Protein AF-A0A3B9NP92-F1 (afdb_monomer)

Solvent-accessible surface area (backbone atoms only — not comparable to full-atom values): 6976 Å² total; per-residue (Å²): 110,69,40,77,92,76,19,35,32,56,51,73,39,88,91,40,82,48,49,36,28,52,43,75,67,21,39,50,50,29,20,72,74,66,79,43,58,51,7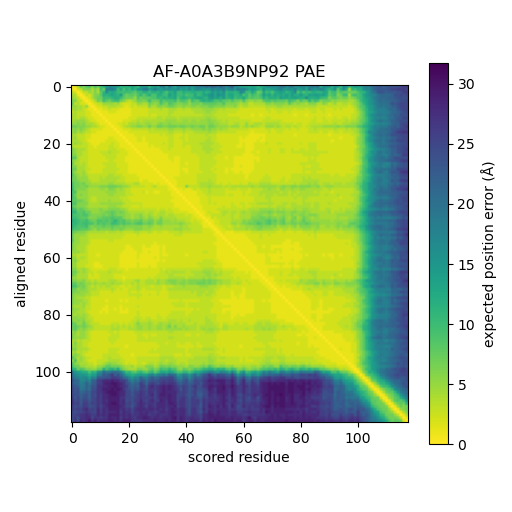0,61,55,57,56,36,65,78,34,76,92,68,50,46,70,67,59,54,40,43,47,53,27,16,17,25,32,83,78,36,75,84,63,42,76,65,60,36,46,51,46,42,61,61,55,30,68,87,51,44,55,57,52,53,49,56,23,52,53,42,56,55,74,71,93,50,105,69,80,89,80,81,89,70,85,88,88,84,90,131

Secondary structure (DSSP, 8-state):
--BTTTTBEEEEETTEEEEE---HHHHHHHHHHHSS-HHHHHHHHT-TTT--HHHHHHHHHHHHHTT-TT--HHHHHHHHHHH-HHHHHHHHHHHHHTTS--SSS-------------

Nearest PDB structures (foldseek):
  4p1m-assembly1_A-2  TM=1.638E-01  e=1.110E+00  Escherichia coli
  8fmv-assembly1_D  TM=2.165E-01  e=5.468E+00  Bacillus subtilis subsp. subtilis str. 168

Structure (mmCIF, N/CA/C/O backbone):
data_AF-A0A3B9NP92-F1
#
_entry.id   AF-A0A3B9NP92-F1
#
loop_
_atom_site.group_PDB
_atom_site.id
_atom_site.type_symbol
_atom_site.label_atom_id
_atom_site.label_alt_id
_atom_site.label_comp_id
_atom_site.label_asym_id
_atom_site.label_entity_id
_atom_site.label_seq_id
_atom_site.pdbx_PDB_ins_code
_atom_site.Cartn_x
_atom_site.Cartn_y
_atom_site.Cartn_z
_atom_site.occupancy
_atom_site.B_iso_or_equiv
_atom_site.auth_seq_id
_atom_site.auth_comp_id
_atom_site.auth_asym_id
_atom_site.auth_atom_id
_atom_site.pdbx_PDB_model_num
ATOM 1 N N . MET A 1 1 ? -6.358 8.241 13.475 1.00 59.53 1 MET A N 1
ATOM 2 C CA . MET A 1 1 ? -5.064 8.272 14.192 1.00 59.53 1 MET A CA 1
ATOM 3 C C . MET A 1 1 ? -4.353 6.952 13.940 1.00 59.53 1 MET A C 1
ATOM 5 O O . MET A 1 1 ? -5.033 5.930 14.042 1.00 59.53 1 MET A O 1
ATOM 9 N N . PRO A 1 2 ? -3.057 6.964 13.588 1.00 67.75 2 PRO A N 1
ATOM 10 C CA . PRO A 1 2 ? -2.287 5.747 13.348 1.00 67.75 2 PRO A CA 1
ATOM 11 C C . PRO A 1 2 ? -2.069 4.936 14.628 1.00 67.75 2 PRO A C 1
ATOM 13 O O . PRO A 1 2 ? -1.778 5.499 15.685 1.00 67.75 2 PRO A O 1
ATOM 16 N N . ASN A 1 3 ? -2.180 3.614 14.534 1.00 75.56 3 ASN A N 1
ATOM 17 C CA . ASN A 1 3 ? -1.794 2.698 15.598 1.00 75.56 3 ASN A CA 1
ATOM 18 C C . ASN A 1 3 ? -0.360 2.222 15.354 1.00 75.56 3 ASN A C 1
ATOM 20 O O . ASN A 1 3 ? -0.140 1.206 14.693 1.00 75.56 3 ASN A O 1
ATOM 24 N N . LYS A 1 4 ? 0.608 2.954 15.918 1.00 70.31 4 LYS A N 1
ATOM 25 C CA . LYS A 1 4 ? 2.045 2.682 15.753 1.00 70.31 4 LYS A CA 1
ATOM 26 C C . LYS A 1 4 ? 2.464 1.274 16.185 1.00 70.31 4 LYS A C 1
ATOM 28 O O . LYS A 1 4 ? 3.390 0.726 15.614 1.00 70.31 4 LYS A O 1
ATOM 33 N N . GLN A 1 5 ? 1.763 0.664 17.144 1.00 70.00 5 GLN A N 1
ATOM 34 C CA . GLN A 1 5 ? 2.071 -0.700 17.593 1.00 70.00 5 GLN A CA 1
ATOM 35 C C . GLN A 1 5 ? 1.666 -1.772 16.576 1.00 70.00 5 GLN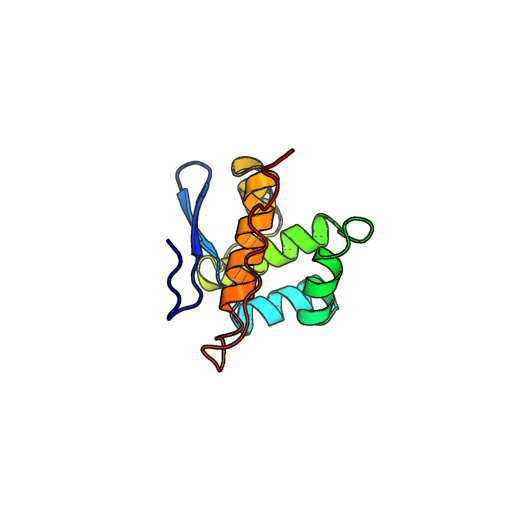 A C 1
ATOM 37 O O . GLN A 1 5 ? 2.229 -2.861 16.581 1.00 70.00 5 GLN A O 1
ATOM 42 N N . LYS A 1 6 ? 0.666 -1.491 15.730 1.00 75.69 6 LYS A N 1
ATOM 43 C CA . LYS A 1 6 ? 0.151 -2.446 14.735 1.00 75.69 6 LYS A CA 1
ATOM 44 C C . LYS A 1 6 ? 0.496 -2.083 13.290 1.00 75.69 6 LYS A C 1
ATOM 46 O O . LYS A 1 6 ? 0.257 -2.894 12.396 1.00 75.69 6 LYS A O 1
ATOM 51 N N . GLY A 1 7 ? 1.016 -0.878 13.068 1.00 84.25 7 GLY A N 1
ATOM 52 C CA . GLY A 1 7 ? 1.224 -0.305 11.741 1.00 84.25 7 GLY A CA 1
ATOM 53 C C . GLY A 1 7 ? -0.080 -0.064 10.975 1.00 84.25 7 GLY A C 1
ATOM 54 O O . GLY A 1 7 ? -0.116 -0.175 9.756 1.00 84.25 7 GLY A O 1
ATOM 55 N N . GLU A 1 8 ? -1.178 0.202 11.689 1.00 90.38 8 GLU A N 1
ATOM 56 C CA . GLU A 1 8 ? -2.499 0.412 11.086 1.00 90.38 8 GLU A CA 1
ATOM 57 C C . GLU A 1 8 ? -2.817 1.901 10.973 1.00 90.38 8 GLU A C 1
ATOM 59 O O . GLU A 1 8 ? -2.658 2.663 11.934 1.00 90.38 8 GLU A O 1
ATOM 64 N N . LEU A 1 9 ? -3.401 2.294 9.849 1.00 92.19 9 LEU A N 1
ATOM 65 C CA . LEU A 1 9 ? -3.925 3.628 9.633 1.00 92.19 9 LEU A CA 1
ATOM 66 C C . LEU A 1 9 ? -5.408 3.559 9.270 1.00 92.19 9 LEU A C 1
ATOM 68 O O . LEU A 1 9 ? -5.813 2.961 8.277 1.00 92.19 9 LEU A O 1
ATOM 72 N N . LYS A 1 10 ? -6.242 4.168 10.118 1.00 93.81 10 LYS A N 1
ATOM 73 C CA . LYS A 1 10 ? -7.701 4.173 9.958 1.00 93.81 10 LYS A CA 1
ATOM 74 C C . LYS A 1 10 ? -8.172 5.456 9.293 1.00 93.81 10 LYS A C 1
ATOM 76 O O . LYS A 1 10 ? -7.792 6.543 9.736 1.00 93.81 10 LYS A O 1
ATOM 81 N N . PHE A 1 11 ? -9.057 5.327 8.311 1.00 94.25 11 PHE A N 1
ATOM 82 C CA . PHE A 1 11 ? -9.632 6.449 7.570 1.00 94.25 11 PHE A CA 1
ATOM 83 C C . PHE A 1 11 ? -11.098 6.198 7.199 1.00 94.25 11 PHE A C 1
ATOM 85 O O . PHE A 1 11 ? -11.624 5.102 7.393 1.00 94.25 11 PHE A O 1
ATOM 92 N N . VAL A 1 12 ? -11.772 7.239 6.704 1.00 94.31 12 VAL A N 1
ATOM 93 C CA . VAL A 1 12 ? -13.162 7.169 6.236 1.00 94.31 12 VAL A CA 1
ATOM 94 C C . VAL A 1 12 ? -13.220 7.594 4.776 1.00 94.31 12 VAL A C 1
ATOM 96 O O . VAL A 1 12 ? -12.706 8.655 4.428 1.00 94.31 12 VAL A O 1
ATOM 99 N N . ALA A 1 13 ? -13.878 6.792 3.944 1.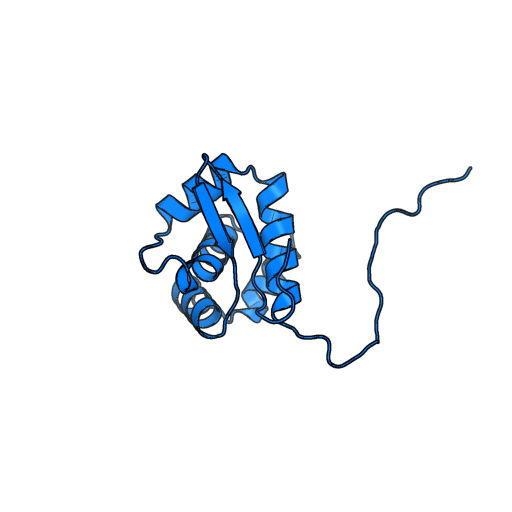00 94.00 13 ALA A N 1
ATOM 100 C CA . ALA A 1 13 ? -14.149 7.099 2.543 1.00 94.00 13 ALA A CA 1
ATOM 101 C C . ALA A 1 13 ? -15.583 6.682 2.204 1.00 94.00 13 ALA A C 1
ATOM 103 O O . ALA A 1 13 ? -16.027 5.608 2.610 1.00 94.00 13 ALA A O 1
ATOM 104 N N . GLY A 1 14 ? -16.343 7.546 1.524 1.00 88.56 14 GLY A N 1
ATOM 105 C CA . GLY A 1 14 ? -17.742 7.253 1.176 1.00 88.56 14 GLY A CA 1
ATOM 106 C C . GLY A 1 14 ? -18.628 6.877 2.377 1.00 88.56 14 GLY A C 1
ATOM 107 O O . GLY A 1 14 ? -19.529 6.058 2.242 1.00 88.56 14 GLY A O 1
ATOM 108 N N . GLY A 1 15 ? -18.335 7.403 3.573 1.00 90.56 15 GLY A N 1
ATOM 109 C CA . GLY A 1 15 ? -19.067 7.083 4.807 1.00 90.56 15 GLY A CA 1
ATOM 110 C C . GLY A 1 15 ? -18.734 5.725 5.445 1.00 90.56 15 GLY A C 1
ATOM 111 O O . GLY A 1 15 ? -19.332 5.380 6.460 1.00 90.56 15 GLY A O 1
ATOM 112 N N . ARG A 1 16 ? -17.776 4.965 4.899 1.00 93.56 16 ARG A N 1
ATOM 113 C CA . ARG A 1 16 ? -17.308 3.680 5.446 1.00 93.56 16 ARG A CA 1
ATOM 114 C C . ARG A 1 16 ? -15.929 3.823 6.085 1.00 93.56 16 ARG A C 1
ATOM 116 O O . ARG A 1 16 ? -15.100 4.602 5.616 1.00 93.56 16 ARG A O 1
ATOM 123 N N . HIS A 1 17 ? -15.690 3.063 7.152 1.00 94.75 17 HIS A N 1
ATOM 124 C CA . HIS A 1 17 ? -14.390 2.989 7.817 1.00 94.75 17 HIS A CA 1
ATOM 125 C C . HIS A 1 17 ? -13.500 1.941 7.152 1.00 94.75 17 HIS A C 1
ATOM 127 O O . HIS A 1 17 ? -13.918 0.801 6.962 1.00 94.75 17 HIS A O 1
ATOM 133 N N . TYR A 1 18 ? -12.257 2.323 6.881 1.00 95.81 18 TYR A N 1
ATOM 134 C CA . TYR A 1 18 ? -11.229 1.452 6.328 1.00 95.81 18 TYR A CA 1
ATOM 135 C C . TYR A 1 18 ? -9.978 1.475 7.205 1.00 95.81 18 TYR A C 1
ATOM 137 O O . TYR A 1 18 ? -9.749 2.409 7.982 1.00 95.81 18 TYR A O 1
ATOM 145 N N . THR A 1 19 ? -9.170 0.432 7.052 1.00 95.12 19 THR A N 1
ATOM 146 C CA . THR A 1 19 ? -7.900 0.249 7.752 1.00 95.12 19 THR A CA 1
ATOM 147 C C . THR A 1 19 ? -6.868 -0.113 6.701 1.00 95.12 19 THR A C 1
ATOM 149 O O . THR A 1 19 ? -7.023 -1.137 6.043 1.00 95.12 19 THR A O 1
ATOM 152 N N . LEU A 1 20 ? -5.853 0.733 6.550 1.00 95.00 20 LEU A N 1
ATOM 153 C CA . LEU A 1 20 ? -4.684 0.486 5.717 1.00 95.00 20 LEU A CA 1
ATOM 154 C C . LEU A 1 20 ? -3.539 -0.031 6.593 1.00 95.00 20 LEU A C 1
ATOM 156 O O . LEU A 1 20 ? -3.274 0.538 7.654 1.00 95.00 20 LEU A O 1
ATOM 160 N N . ARG A 1 21 ? -2.870 -1.098 6.160 1.00 93.38 21 ARG A N 1
ATOM 161 C CA . ARG A 1 21 ? -1.718 -1.704 6.827 1.00 93.38 21 ARG A CA 1
ATOM 162 C C . ARG A 1 21 ? -0.850 -2.457 5.818 1.00 93.38 21 ARG A C 1
ATOM 164 O O . ARG A 1 21 ? -1.325 -3.380 5.167 1.00 93.38 21 ARG A O 1
ATOM 171 N N . PHE A 1 22 ? 0.442 -2.140 5.764 1.00 93.00 22 PHE A N 1
ATOM 172 C CA . PHE A 1 22 ? 1.416 -2.893 4.966 1.00 93.00 22 PHE A CA 1
ATOM 173 C C . PHE A 1 22 ? 2.072 -3.994 5.798 1.00 93.00 22 PHE A C 1
ATOM 175 O O . PHE A 1 22 ? 3.137 -3.827 6.379 1.00 93.00 22 PHE A O 1
ATOM 182 N N . SER A 1 23 ? 1.398 -5.133 5.901 1.00 92.88 23 SER A N 1
ATOM 183 C CA . SER A 1 23 ? 1.976 -6.349 6.476 1.00 92.88 23 SER A CA 1
ATOM 184 C C . SER A 1 23 ? 2.821 -7.112 5.470 1.00 92.88 23 SER A C 1
ATOM 186 O O . SER A 1 23 ? 2.718 -6.869 4.275 1.00 92.88 23 SER A O 1
ATOM 188 N N . THR A 1 24 ? 3.573 -8.119 5.917 1.00 92.94 24 THR A N 1
ATOM 189 C CA . THR A 1 24 ? 4.252 -9.049 5.002 1.00 92.94 24 THR A CA 1
ATOM 190 C C . THR A 1 24 ? 3.300 -9.641 3.956 1.00 92.94 24 THR A C 1
ATOM 192 O O . THR A 1 24 ? 3.668 -9.717 2.792 1.00 92.94 24 THR A O 1
ATOM 195 N N . ASN A 1 25 ? 2.062 -9.984 4.331 1.00 94.31 25 ASN A N 1
ATOM 196 C CA . ASN A 1 25 ? 1.080 -10.515 3.383 1.00 94.31 25 ASN A CA 1
ATOM 197 C C . ASN A 1 25 ? 0.640 -9.452 2.372 1.00 94.31 25 ASN A C 1
ATOM 199 O O . ASN A 1 25 ? 0.563 -9.745 1.183 1.00 94.31 25 ASN A O 1
ATOM 203 N N . ALA A 1 26 ? 0.400 -8.218 2.824 1.00 94.69 26 ALA A N 1
ATOM 204 C CA . ALA A 1 26 ? 0.106 -7.100 1.933 1.00 94.69 26 ALA A CA 1
ATOM 205 C C . ALA A 1 26 ? 1.250 -6.874 0.929 1.00 94.69 26 ALA A C 1
ATOM 207 O O . ALA A 1 26 ? 1.002 -6.663 -0.253 1.00 94.69 26 ALA A O 1
ATOM 208 N N . LEU A 1 27 ? 2.509 -6.977 1.363 1.00 94.31 27 LEU A N 1
ATOM 209 C CA . LEU A 1 27 ? 3.653 -6.863 0.455 1.00 94.31 27 LEU A CA 1
ATOM 210 C C . LEU A 1 27 ? 3.685 -8.000 -0.564 1.00 94.31 27 LEU A C 1
ATOM 212 O O . LEU A 1 27 ? 3.891 -7.720 -1.737 1.00 94.31 27 LEU A O 1
ATOM 216 N N . CYS A 1 28 ? 3.413 -9.245 -0.163 1.00 95.12 28 CYS A N 1
ATOM 217 C CA . CYS A 1 28 ? 3.300 -10.351 -1.116 1.00 95.12 28 CYS A CA 1
ATOM 218 C C . CYS A 1 28 ? 2.188 -10.095 -2.145 1.00 95.12 28 CYS A C 1
ATOM 220 O O . CYS A 1 28 ? 2.415 -10.258 -3.337 1.00 95.12 28 CYS A O 1
ATOM 222 N N . VAL A 1 29 ? 1.021 -9.600 -1.715 1.00 94.19 29 VAL A N 1
ATOM 223 C CA . VAL A 1 29 ? -0.072 -9.219 -2.631 1.00 94.19 29 VAL A CA 1
ATOM 224 C C . VAL A 1 29 ? 0.371 -8.124 -3.607 1.00 94.19 29 VAL A C 1
ATOM 226 O O . VAL A 1 29 ? 0.012 -8.160 -4.785 1.00 94.19 29 VAL A O 1
ATOM 229 N N . LEU A 1 30 ? 1.154 -7.149 -3.140 1.00 94.75 30 LEU A N 1
ATOM 230 C CA . LEU A 1 30 ? 1.708 -6.094 -3.988 1.00 94.75 30 LEU A CA 1
ATOM 231 C C . LEU A 1 30 ? 2.707 -6.648 -5.014 1.00 94.75 30 LEU A C 1
ATOM 233 O O . LEU A 1 30 ? 2.669 -6.255 -6.182 1.00 94.75 30 LEU A O 1
ATOM 237 N N . GLU A 1 31 ? 3.584 -7.555 -4.594 1.00 95.56 31 GLU A N 1
ATOM 238 C CA . GLU A 1 31 ? 4.565 -8.215 -5.460 1.00 95.56 31 GLU A CA 1
ATOM 239 C C . GLU A 1 31 ? 3.879 -9.074 -6.520 1.00 95.56 31 GLU A C 1
ATOM 241 O O . GLU A 1 31 ? 4.185 -8.937 -7.703 1.00 95.56 31 GLU A O 1
ATOM 246 N N . ASP A 1 32 ? 2.881 -9.869 -6.131 1.00 95.00 32 ASP A N 1
ATOM 247 C CA . ASP A 1 32 ? 2.078 -10.680 -7.048 1.00 95.00 32 ASP A CA 1
ATOM 248 C C . ASP A 1 32 ? 1.355 -9.808 -8.088 1.00 95.00 32 ASP A C 1
ATOM 250 O O . ASP A 1 32 ? 1.278 -10.160 -9.266 1.00 95.00 32 ASP A O 1
ATOM 254 N N . ALA A 1 33 ? 0.842 -8.645 -7.672 1.00 92.69 33 ALA A N 1
ATOM 255 C CA . ALA A 1 33 ? 0.114 -7.732 -8.551 1.00 92.69 33 ALA A CA 1
ATOM 256 C C . ALA A 1 33 ? 1.018 -6.950 -9.519 1.00 92.69 33 ALA A C 1
ATOM 258 O O . ALA A 1 33 ? 0.562 -6.538 -10.586 1.00 92.69 33 ALA A O 1
ATOM 259 N N . THR A 1 34 ? 2.273 -6.694 -9.145 1.00 92.12 34 THR A N 1
ATOM 260 C CA . THR A 1 34 ? 3.192 -5.839 -9.920 1.00 92.12 34 THR A CA 1
ATOM 261 C C . THR A 1 34 ? 4.278 -6.621 -10.652 1.00 92.12 34 THR A C 1
ATOM 263 O O . THR A 1 34 ? 4.854 -6.106 -11.608 1.00 92.12 34 THR A O 1
ATOM 266 N N . GLY A 1 35 ? 4.570 -7.852 -10.225 1.00 93.94 35 GLY A N 1
ATOM 267 C CA . GLY A 1 35 ? 5.709 -8.641 -10.696 1.00 93.94 35 GLY A CA 1
ATOM 268 C C . GLY A 1 35 ? 7.069 -8.084 -10.258 1.00 93.94 35 GLY A C 1
ATOM 269 O O . GLY A 1 35 ? 8.098 -8.475 -10.809 1.00 93.94 35 GLY A O 1
ATOM 270 N N . VAL A 1 36 ? 7.089 -7.148 -9.304 1.00 91.75 36 VAL A N 1
ATOM 271 C CA . VAL A 1 36 ? 8.279 -6.422 -8.848 1.00 91.75 36 VAL A CA 1
ATOM 272 C C . VAL A 1 36 ? 8.310 -6.439 -7.321 1.00 91.75 36 VAL A C 1
ATOM 274 O O . VAL A 1 36 ? 7.270 -6.346 -6.683 1.00 91.75 36 VAL A O 1
ATOM 277 N N . GLY A 1 37 ? 9.504 -6.528 -6.725 1.00 92.81 37 GLY A N 1
ATOM 278 C CA . GLY A 1 37 ? 9.660 -6.510 -5.266 1.00 92.81 37 GLY A CA 1
ATOM 279 C C . GLY A 1 37 ? 9.055 -5.257 -4.619 1.00 92.81 37 GLY A C 1
ATOM 280 O O . GLY A 1 37 ? 9.207 -4.149 -5.144 1.00 92.81 37 GLY A O 1
ATOM 281 N N . ALA A 1 38 ? 8.426 -5.403 -3.450 1.00 90.06 38 ALA A N 1
ATOM 282 C CA . ALA A 1 38 ? 7.634 -4.334 -2.834 1.00 90.06 38 ALA A CA 1
ATOM 283 C C . ALA A 1 38 ? 8.448 -3.060 -2.530 1.00 90.06 38 ALA A C 1
ATOM 285 O O . ALA A 1 38 ? 7.955 -1.944 -2.690 1.00 90.06 38 ALA A O 1
ATOM 286 N N . LEU A 1 39 ? 9.726 -3.202 -2.157 1.00 88.88 39 LEU A N 1
ATOM 287 C CA . LEU A 1 39 ? 10.620 -2.057 -1.929 1.00 88.88 39 LEU A CA 1
ATOM 288 C C . LEU A 1 39 ? 10.950 -1.296 -3.220 1.00 88.88 39 LEU A C 1
ATOM 290 O O . LEU A 1 39 ? 11.078 -0.073 -3.204 1.00 88.88 39 LEU A O 1
ATOM 294 N N . ALA A 1 40 ? 11.070 -2.002 -4.345 1.00 90.38 40 ALA A N 1
ATOM 295 C CA . ALA A 1 40 ? 11.298 -1.368 -5.638 1.00 90.38 40 ALA A CA 1
ATOM 296 C C . ALA A 1 40 ? 10.039 -0.631 -6.118 1.00 90.38 40 ALA A C 1
ATOM 298 O O . ALA A 1 40 ? 10.154 0.462 -6.669 1.00 90.38 40 ALA A O 1
ATOM 299 N N . VAL A 1 41 ? 8.848 -1.171 -5.838 1.00 89.44 41 VAL A N 1
ATOM 300 C CA . VAL A 1 41 ? 7.571 -0.475 -6.063 1.00 89.44 41 VAL A CA 1
ATOM 301 C C . VAL A 1 41 ? 7.489 0.813 -5.239 1.00 89.44 41 VAL A C 1
ATOM 303 O O . VAL A 1 41 ? 7.183 1.872 -5.782 1.00 89.44 41 VAL A O 1
ATOM 306 N N . ALA A 1 42 ? 7.831 0.760 -3.951 1.00 85.88 42 ALA A N 1
ATOM 307 C CA . ALA A 1 42 ? 7.842 1.950 -3.102 1.00 85.88 42 ALA A CA 1
ATOM 308 C C . ALA A 1 42 ? 8.837 3.016 -3.595 1.00 85.88 42 ALA A C 1
ATOM 310 O O . ALA A 1 42 ? 8.528 4.205 -3.588 1.00 85.88 42 ALA A O 1
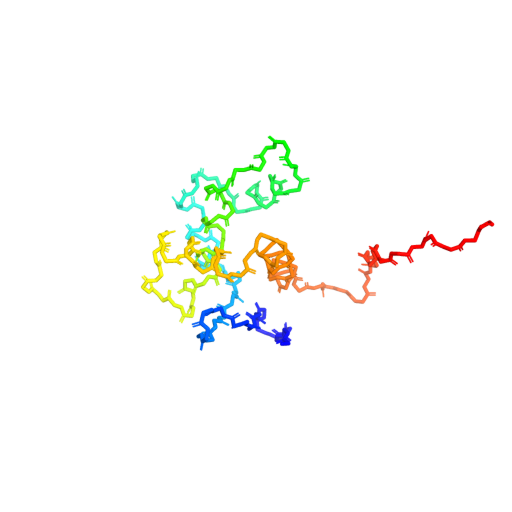ATOM 311 N N . ALA A 1 43 ? 10.006 2.603 -4.094 1.00 86.50 43 ALA A N 1
ATOM 312 C CA . ALA A 1 43 ? 10.972 3.524 -4.687 1.00 86.50 43 ALA A CA 1
ATOM 313 C C . ALA A 1 43 ? 10.431 4.230 -5.947 1.00 86.50 43 ALA A C 1
ATOM 315 O O . ALA A 1 43 ? 10.746 5.400 -6.156 1.00 86.50 43 ALA A O 1
ATOM 316 N N . GLN A 1 44 ? 9.597 3.564 -6.759 1.00 85.88 44 GLN A N 1
ATOM 317 C CA . GLN A 1 44 ? 8.968 4.174 -7.941 1.00 85.88 44 GLN A CA 1
ATOM 318 C C . GLN A 1 44 ? 7.981 5.289 -7.576 1.00 85.88 44 GLN A C 1
ATOM 320 O O . GLN A 1 44 ? 7.877 6.262 -8.314 1.00 85.88 44 GLN A O 1
ATOM 325 N N . LEU A 1 45 ? 7.292 5.191 -6.433 1.00 81.81 45 LEU A N 1
ATOM 326 C CA . LEU A 1 45 ? 6.363 6.234 -5.979 1.00 81.81 45 LEU A CA 1
ATOM 327 C C . LEU A 1 45 ? 7.049 7.555 -5.613 1.00 81.81 45 LEU A C 1
ATOM 329 O O . LEU A 1 45 ? 6.399 8.598 -5.628 1.00 81.81 45 LEU A O 1
ATOM 333 N N . ASN A 1 46 ? 8.350 7.526 -5.317 1.00 81.56 46 ASN A N 1
ATOM 334 C CA . ASN A 1 46 ? 9.130 8.732 -5.041 1.00 81.56 46 ASN A CA 1
ATOM 335 C C . ASN A 1 46 ? 9.536 9.489 -6.316 1.00 81.56 46 ASN A C 1
ATOM 337 O O . ASN A 1 46 ? 10.070 10.592 -6.221 1.00 81.56 46 ASN A O 1
ATOM 341 N N . ASP A 1 47 ? 9.301 8.908 -7.496 1.00 85.75 47 ASP A N 1
ATOM 342 C CA . ASP A 1 47 ? 9.596 9.505 -8.795 1.00 85.75 47 ASP A CA 1
ATOM 343 C C . ASP A 1 47 ? 8.276 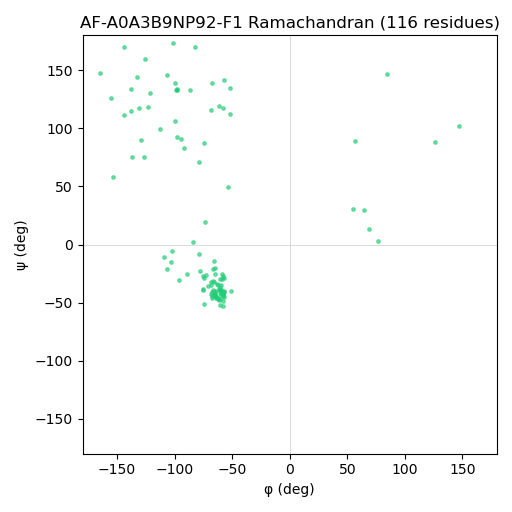9.802 -9.534 1.00 85.75 47 ASP A C 1
ATOM 345 O O . ASP A 1 47 ? 7.681 8.900 -10.134 1.00 85.75 47 ASP A O 1
ATOM 349 N N . PRO A 1 48 ? 7.792 11.060 -9.512 1.00 80.75 48 PRO A N 1
ATOM 350 C CA . PRO A 1 48 ? 6.522 11.429 -10.130 1.00 80.75 48 PRO A CA 1
ATOM 351 C C . PRO A 1 48 ? 6.432 11.113 -11.627 1.00 80.75 48 PRO A C 1
ATOM 353 O O . PRO A 1 48 ? 5.331 10.896 -12.127 1.00 80.75 48 PRO A O 1
ATOM 356 N N . GLU A 1 49 ? 7.560 11.071 -12.347 1.00 85.25 49 GLU A N 1
ATOM 357 C CA . GLU A 1 49 ? 7.584 10.772 -13.786 1.00 85.25 49 GLU A CA 1
ATOM 358 C C . GLU A 1 49 ? 7.433 9.273 -14.077 1.00 85.25 49 GLU A C 1
ATOM 360 O O . GLU A 1 49 ? 7.005 8.892 -15.167 1.00 85.25 49 GLU A O 1
ATOM 365 N N . LYS A 1 50 ? 7.763 8.417 -13.102 1.00 83.00 50 LYS A N 1
ATOM 366 C CA . LYS A 1 50 ? 7.632 6.953 -13.195 1.00 83.00 50 LYS A CA 1
ATOM 367 C C . LYS A 1 50 ? 6.415 6.407 -12.458 1.00 83.00 50 LYS A C 1
ATOM 369 O O . LYS A 1 50 ? 6.134 5.212 -12.539 1.00 83.00 50 LYS A O 1
ATOM 374 N N . MET A 1 51 ? 5.696 7.260 -11.737 1.00 85.62 51 MET A N 1
ATOM 375 C CA . MET A 1 51 ? 4.523 6.865 -10.980 1.00 85.62 51 MET A CA 1
ATOM 376 C C . MET A 1 51 ? 3.375 6.469 -11.916 1.00 85.62 51 MET A C 1
ATOM 378 O O . MET A 1 51 ? 2.787 7.294 -12.615 1.00 85.62 51 MET A O 1
ATOM 382 N N . GLU A 1 52 ? 2.985 5.198 -11.858 1.00 90.75 52 GLU A N 1
ATOM 383 C CA . GLU A 1 52 ? 1.784 4.705 -12.522 1.00 90.75 52 GLU A CA 1
ATOM 384 C C . GLU A 1 52 ? 0.605 4.606 -11.548 1.00 90.75 52 GLU A C 1
ATOM 386 O O . GLU A 1 52 ? 0.698 3.992 -10.484 1.00 90.75 52 GLU A O 1
ATOM 391 N N . PHE A 1 53 ? -0.568 5.105 -11.953 1.00 91.75 53 PHE A N 1
ATOM 392 C CA . PHE A 1 53 ? -1.803 4.961 -11.168 1.00 91.75 53 PHE A CA 1
ATOM 393 C C . PHE A 1 53 ? -2.181 3.500 -10.904 1.00 91.75 53 PHE A C 1
ATOM 395 O O . PHE A 1 53 ? -2.778 3.197 -9.872 1.00 91.75 53 PHE A O 1
ATOM 402 N N . ARG A 1 54 ? -1.823 2.584 -11.815 1.00 94.19 54 ARG A N 1
ATOM 403 C CA . ARG A 1 54 ? -2.005 1.143 -11.601 1.00 94.19 54 ARG A CA 1
ATOM 404 C C . ARG A 1 54 ? -1.199 0.656 -10.405 1.00 94.19 54 ARG A C 1
ATOM 406 O O . ARG A 1 54 ? -1.770 -0.005 -9.549 1.00 94.19 54 ARG A O 1
ATOM 413 N N . VAL A 1 55 ? 0.072 1.040 -10.320 1.00 92.81 55 VAL A N 1
ATOM 414 C CA . VAL A 1 55 ? 0.965 0.681 -9.211 1.00 92.81 55 VAL A CA 1
ATOM 415 C C . VAL A 1 55 ? 0.470 1.287 -7.901 1.00 92.81 55 VAL A C 1
ATOM 417 O O . VAL A 1 55 ? 0.356 0.578 -6.904 1.00 92.81 55 VAL A O 1
ATOM 420 N N . LEU A 1 56 ? 0.082 2.566 -7.918 1.00 93.44 56 LEU A N 1
ATOM 421 C C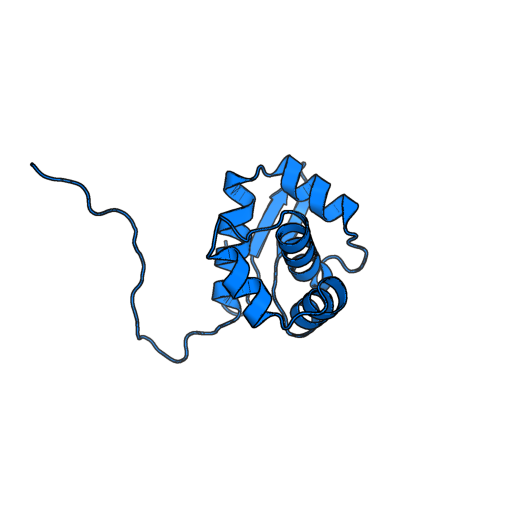A . LEU A 1 56 ? -0.474 3.237 -6.743 1.00 93.44 56 LEU A CA 1
ATOM 422 C C . LEU A 1 56 ? -1.730 2.526 -6.216 1.00 93.44 56 LEU A C 1
ATOM 424 O O . LEU A 1 56 ? -1.870 2.302 -5.015 1.00 93.44 56 LEU A O 1
ATOM 428 N N . ARG A 1 57 ? -2.631 2.137 -7.122 1.00 96.12 57 ARG A N 1
ATOM 429 C CA . ARG A 1 57 ? -3.855 1.405 -6.785 1.00 96.12 57 ARG A CA 1
ATOM 430 C C . ARG A 1 57 ? -3.562 -0.001 -6.274 1.00 96.12 57 ARG A C 1
ATOM 432 O O . ARG A 1 57 ? -4.175 -0.403 -5.291 1.00 96.12 57 ARG A O 1
ATOM 439 N N . SER A 1 58 ? -2.614 -0.719 -6.879 1.00 95.56 58 SER A N 1
ATOM 440 C CA . SER A 1 58 ? -2.172 -2.029 -6.385 1.00 95.56 58 SER A CA 1
ATOM 441 C C . SER A 1 58 ? -1.605 -1.925 -4.972 1.00 95.56 58 SER A C 1
ATOM 443 O O . SER A 1 58 ? -1.945 -2.735 -4.117 1.00 95.56 58 SER A O 1
ATOM 445 N N . MET A 1 59 ? -0.808 -0.891 -4.693 1.00 94.50 59 MET A N 1
ATOM 446 C CA . MET A 1 59 ? -0.271 -0.636 -3.358 1.00 94.50 59 MET A CA 1
ATOM 447 C C . MET A 1 59 ? -1.378 -0.309 -2.354 1.00 94.50 59 MET A C 1
ATOM 449 O O . MET A 1 59 ? -1.409 -0.867 -1.260 1.00 94.50 59 MET A O 1
ATOM 453 N N . PHE A 1 60 ? -2.335 0.534 -2.735 1.00 96.06 60 PHE A N 1
ATOM 454 C CA . PHE A 1 60 ? 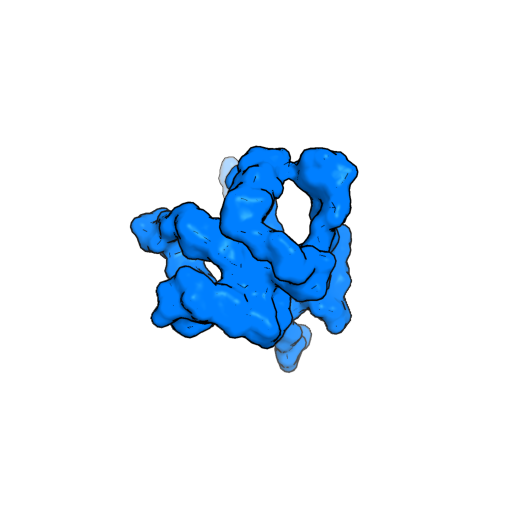-3.481 0.845 -1.888 1.00 96.06 60 PHE A CA 1
ATOM 455 C C . PHE A 1 60 ? -4.334 -0.393 -1.578 1.00 96.06 60 PHE A C 1
ATOM 457 O O . PHE A 1 60 ? -4.630 -0.662 -0.415 1.00 96.06 60 PHE A O 1
ATOM 464 N N . ARG A 1 61 ? -4.676 -1.185 -2.601 1.00 96.88 61 ARG A N 1
ATOM 465 C CA . ARG A 1 61 ? -5.415 -2.447 -2.459 1.00 96.88 61 ARG A CA 1
ATOM 466 C C . ARG A 1 61 ? -4.683 -3.424 -1.544 1.00 96.88 61 ARG A C 1
ATOM 468 O O . ARG A 1 61 ? -5.295 -3.973 -0.633 1.00 96.88 61 ARG A O 1
ATOM 475 N N . ALA A 1 62 ? -3.389 -3.625 -1.775 1.00 96.06 62 ALA A N 1
ATOM 476 C CA . ALA A 1 62 ? -2.552 -4.494 -0.961 1.00 96.06 62 ALA A CA 1
ATOM 477 C C . ALA A 1 62 ? -2.574 -4.073 0.514 1.00 96.06 62 ALA A C 1
ATOM 479 O O . ALA A 1 62 ? -2.792 -4.897 1.394 1.00 96.06 62 ALA A O 1
ATOM 480 N N . GLY A 1 63 ? -2.448 -2.775 0.801 1.00 94.88 63 GLY A N 1
ATOM 481 C CA . GLY A 1 63 ? -2.547 -2.284 2.174 1.00 94.88 63 GLY A CA 1
ATOM 482 C C . GLY A 1 63 ? -3.932 -2.481 2.810 1.00 94.88 63 GLY A C 1
ATOM 483 O O . GLY A 1 63 ? -4.054 -2.444 4.032 1.00 94.88 63 GLY A O 1
ATOM 484 N N . LEU A 1 64 ? -4.994 -2.667 2.023 1.00 96.50 64 LEU A N 1
ATOM 485 C CA . LEU A 1 64 ? -6.347 -2.918 2.529 1.00 96.50 64 LEU A CA 1
ATOM 486 C C . LEU A 1 64 ? -6.636 -4.408 2.738 1.00 96.50 64 LEU A C 1
ATOM 488 O O . LEU A 1 64 ? -7.473 -4.732 3.584 1.00 96.50 64 LEU A O 1
ATOM 492 N N . SER A 1 65 ? -5.953 -5.308 2.023 1.00 94.06 65 SER A N 1
ATOM 493 C CA . SER A 1 65 ? -6.312 -6.733 1.963 1.00 94.06 65 SER A CA 1
ATOM 494 C C . SER A 1 65 ? -6.279 -7.438 3.320 1.00 94.06 65 SER A C 1
ATOM 496 O O . SER A 1 65 ? -7.056 -8.355 3.560 1.00 94.06 65 SER A O 1
ATOM 498 N N . ASP A 1 66 ? -5.428 -6.983 4.241 1.00 91.00 66 ASP A N 1
ATOM 499 C CA . ASP A 1 66 ? -5.348 -7.518 5.606 1.00 91.00 66 ASP A CA 1
ATOM 500 C C . ASP A 1 66 ? -6.653 -7.355 6.402 1.00 91.00 66 ASP A C 1
ATOM 502 O O . ASP A 1 66 ? -7.017 -8.218 7.198 1.00 91.00 66 ASP A O 1
ATOM 506 N N . SER A 1 67 ? -7.332 -6.216 6.241 1.00 93.62 67 SER A N 1
ATOM 507 C CA . SER A 1 67 ? -8.576 -5.899 6.961 1.00 93.62 67 SER A CA 1
ATOM 508 C 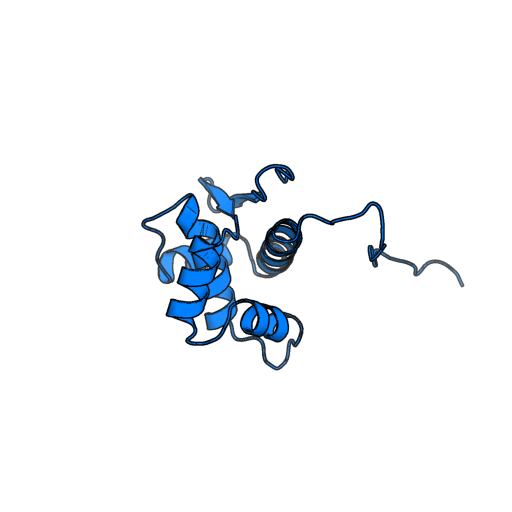C . SER A 1 67 ? -9.823 -6.072 6.094 1.00 93.62 67 SER A C 1
ATOM 510 O O . SER A 1 67 ? -10.932 -6.109 6.624 1.00 93.62 67 SER A O 1
ATOM 512 N N . HIS A 1 68 ? -9.636 -6.161 4.777 1.00 93.38 68 HIS A N 1
ATOM 513 C CA . HIS A 1 68 ? -10.678 -6.225 3.758 1.00 93.38 68 HIS A CA 1
ATOM 514 C C . HIS A 1 68 ? -10.278 -7.297 2.725 1.00 93.38 68 HIS A C 1
ATOM 516 O O . HIS A 1 68 ? -9.806 -6.950 1.646 1.00 93.38 68 HIS A O 1
ATOM 522 N N . PRO A 1 69 ? -10.397 -8.600 3.049 1.00 89.31 69 PRO A N 1
ATOM 523 C CA . PRO A 1 69 ? -9.844 -9.687 2.228 1.00 89.31 69 PRO A CA 1
ATOM 524 C C . PRO A 1 69 ? -10.491 -9.818 0.844 1.00 89.31 69 PRO A C 1
ATOM 526 O O . PRO A 1 69 ? -9.837 -10.280 -0.086 1.00 89.31 69 PRO A O 1
ATOM 529 N N . ASP A 1 70 ? -11.736 -9.365 0.697 1.00 91.75 70 ASP A N 1
ATOM 530 C CA . ASP A 1 70 ? -12.460 -9.368 -0.579 1.00 91.75 70 ASP A CA 1
ATOM 531 C C . ASP A 1 70 ? -12.130 -8.143 -1.456 1.00 91.75 70 ASP A C 1
ATOM 533 O O . ASP A 1 70 ? -12.688 -8.002 -2.539 1.00 91.75 70 ASP A O 1
ATOM 537 N N . MET A 1 71 ? -11.223 -7.262 -1.003 1.00 94.88 71 MET A N 1
ATOM 538 C CA . MET A 1 71 ? -10.870 -6.026 -1.706 1.00 94.88 71 MET A CA 1
ATOM 539 C C . MET A 1 71 ? -10.284 -6.320 -3.087 1.00 94.88 71 MET A C 1
ATOM 541 O O . MET A 1 71 ? -9.192 -6.897 -3.227 1.00 94.88 71 MET A O 1
ATOM 545 N N . ASP A 1 72 ? -10.970 -5.822 -4.109 1.00 94.31 72 ASP A N 1
ATOM 546 C CA . ASP A 1 72 ? -10.495 -5.874 -5.479 1.00 94.31 72 ASP A CA 1
ATOM 547 C C . ASP A 1 72 ? -9.897 -4.543 -5.961 1.00 94.31 72 ASP A C 1
ATOM 549 O O . ASP A 1 72 ? -9.865 -3.507 -5.292 1.00 94.31 72 ASP A O 1
ATOM 553 N N . ASP A 1 73 ? -9.337 -4.618 -7.158 1.00 94.38 73 ASP A N 1
ATOM 554 C CA . ASP A 1 73 ? -8.688 -3.522 -7.855 1.00 94.38 73 ASP A CA 1
ATOM 555 C C . ASP A 1 73 ? -9.664 -2.368 -8.172 1.00 94.38 73 ASP A C 1
ATOM 557 O O . ASP A 1 73 ? -9.270 -1.198 -8.183 1.00 94.38 73 ASP A O 1
ATOM 561 N N . THR A 1 74 ? -10.925 -2.677 -8.469 1.00 96.12 74 THR A N 1
ATOM 562 C CA . THR A 1 74 ? -11.960 -1.696 -8.823 1.00 96.12 74 THR A CA 1
ATOM 563 C C . THR A 1 74 ? -12.412 -0.943 -7.580 1.00 96.12 74 THR A C 1
ATOM 565 O O . THR A 1 74 ? -12.340 0.285 -7.561 1.00 96.12 74 THR A O 1
ATOM 568 N N . GLU A 1 75 ? -12.772 -1.663 -6.518 1.00 96.12 75 GLU A N 1
ATOM 569 C CA . GLU A 1 75 ? -13.185 -1.101 -5.231 1.00 96.12 75 GLU A CA 1
ATOM 570 C C . GLU A 1 75 ? -12.089 -0.213 -4.632 1.00 96.12 75 GLU A C 1
ATOM 572 O O . GLU A 1 75 ? -12.361 0.903 -4.184 1.00 96.12 75 GLU A O 1
ATOM 577 N N . ALA A 1 76 ? -10.825 -0.646 -4.694 1.00 96.69 76 ALA A N 1
ATOM 578 C CA . ALA A 1 76 ? -9.693 0.169 -4.261 1.00 96.69 76 ALA A CA 1
ATOM 579 C C . ALA A 1 76 ? -9.627 1.506 -5.026 1.00 96.69 76 ALA A C 1
ATOM 581 O O . ALA A 1 76 ? -9.424 2.563 -4.424 1.00 96.69 76 ALA A O 1
ATOM 582 N N . GLY A 1 77 ? -9.852 1.478 -6.344 1.00 96.69 77 GLY A N 1
ATOM 583 C CA . GLY A 1 77 ? -9.913 2.674 -7.188 1.00 96.69 77 GLY A CA 1
ATOM 584 C C . GLY A 1 77 ? -11.088 3.600 -6.854 1.00 96.69 77 GLY A C 1
ATOM 585 O O . GLY A 1 77 ? -10.924 4.824 -6.822 1.00 96.69 77 GLY A O 1
ATOM 586 N N . GLU A 1 78 ? -12.261 3.043 -6.557 1.00 96.69 78 GLU A N 1
ATOM 587 C CA . GLU A 1 78 ? -13.431 3.812 -6.118 1.00 96.69 78 GLU A CA 1
ATOM 588 C C . GLU A 1 78 ? -13.188 4.494 -4.766 1.00 96.69 78 GLU A C 1
ATOM 590 O O . GLU A 1 78 ? -13.504 5.675 -4.600 1.00 96.69 78 GLU A O 1
ATOM 595 N N . ILE A 1 79 ? -12.546 3.800 -3.821 1.00 96.88 79 ILE A N 1
ATOM 596 C CA . ILE A 1 79 ? -12.153 4.371 -2.526 1.00 96.88 79 ILE A CA 1
ATOM 597 C C . ILE A 1 79 ? -11.148 5.510 -2.729 1.00 96.88 79 ILE A C 1
ATOM 599 O O . ILE A 1 79 ? -11.313 6.584 -2.144 1.00 96.88 79 ILE A O 1
ATOM 603 N N . MET A 1 80 ? -10.137 5.315 -3.583 1.00 96.19 80 MET A N 1
ATOM 604 C CA . MET A 1 80 ? -9.170 6.364 -3.927 1.00 96.19 80 MET A CA 1
ATOM 605 C C . MET A 1 80 ? -9.855 7.583 -4.559 1.00 96.19 80 MET A C 1
ATOM 607 O O . MET A 1 80 ? -9.535 8.720 -4.211 1.00 96.19 80 MET A O 1
ATOM 611 N N . THR A 1 81 ? -10.837 7.359 -5.435 1.00 95.69 81 THR A N 1
ATOM 612 C CA . THR A 1 81 ? -11.630 8.422 -6.073 1.00 95.69 81 THR A CA 1
ATOM 613 C C . THR A 1 81 ? -12.463 9.186 -5.045 1.00 95.69 81 THR A C 1
ATOM 615 O O . THR A 1 81 ? -12.478 10.415 -5.055 1.00 95.69 81 THR A O 1
ATOM 618 N N . ALA A 1 82 ? -13.107 8.479 -4.113 1.00 95.50 82 ALA A N 1
ATOM 619 C CA . ALA A 1 82 ? -13.901 9.089 -3.049 1.00 95.50 82 ALA A CA 1
ATOM 620 C C . ALA A 1 82 ? -13.049 9.891 -2.046 1.00 95.50 82 ALA A C 1
ATOM 622 O O . ALA A 1 82 ? -13.527 10.872 -1.473 1.00 95.50 82 ALA A O 1
ATOM 623 N N . LEU A 1 83 ? -11.797 9.484 -1.815 1.00 94.75 83 LEU A N 1
ATOM 624 C CA . LEU A 1 83 ? -10.845 10.225 -0.982 1.00 94.75 83 LEU A CA 1
ATOM 625 C C . LEU A 1 83 ? -10.278 11.457 -1.693 1.00 94.75 83 LEU A C 1
ATOM 627 O O . LEU A 1 83 ? -10.091 12.497 -1.053 1.00 94.75 83 LEU A O 1
ATOM 631 N N . GLY A 1 84 ? -10.012 11.326 -2.993 1.00 93.62 84 GLY A N 1
ATOM 632 C CA . GLY A 1 84 ? -9.236 12.273 -3.781 1.00 93.62 84 GLY A CA 1
ATOM 633 C C . GLY A 1 84 ? -7.730 12.019 -3.673 1.00 93.62 84 GLY A C 1
ATOM 634 O O . GLY A 1 84 ? -7.213 11.608 -2.630 1.00 93.62 84 GLY A O 1
ATOM 635 N N . PHE A 1 85 ? -7.016 12.299 -4.764 1.00 87.56 85 PHE A N 1
ATOM 636 C CA . PHE A 1 85 ? -5.586 12.008 -4.907 1.00 87.56 85 PHE A CA 1
ATOM 637 C C . PHE A 1 85 ? -4.722 12.652 -3.808 1.00 87.56 85 PHE A C 1
ATOM 639 O O . PHE A 1 85 ? -3.874 11.980 -3.222 1.00 87.56 85 PHE A O 1
ATOM 646 N N . ASP A 1 86 ? -5.027 13.902 -3.443 1.00 88.50 86 ASP A N 1
ATOM 647 C CA . ASP A 1 86 ? -4.314 14.673 -2.412 1.00 88.50 86 ASP A CA 1
ATOM 648 C C . ASP A 1 86 ? -4.313 14.003 -1.031 1.00 88.50 86 ASP A C 1
ATOM 650 O O . ASP A 1 86 ? -3.433 14.262 -0.214 1.00 88.50 86 ASP A O 1
ATOM 654 N N . LYS A 1 87 ? -5.305 13.147 -0.748 1.00 91.50 87 LYS A N 1
ATOM 655 C CA . LYS A 1 87 ? -5.398 12.403 0.516 1.00 91.50 87 LYS A CA 1
ATOM 656 C C . LYS A 1 87 ? -4.827 10.999 0.414 1.00 91.50 87 LYS A C 1
ATOM 658 O O . LYS A 1 87 ? -4.330 10.484 1.408 1.00 91.50 87 LYS A O 1
ATOM 663 N N . VAL A 1 88 ? -4.909 10.379 -0.760 1.00 92.50 88 VAL A N 1
ATOM 664 C CA . VAL A 1 88 ? -4.430 9.009 -0.979 1.00 92.50 88 VAL A CA 1
ATOM 665 C C . VAL A 1 88 ? -2.910 8.933 -0.863 1.00 92.50 88 VAL A C 1
ATOM 667 O O . VAL A 1 88 ? -2.408 8.039 -0.186 1.00 92.50 88 VAL A O 1
ATOM 670 N N . MET A 1 89 ? -2.186 9.880 -1.467 1.00 89.94 89 MET A N 1
ATOM 671 C CA . MET A 1 89 ? -0.718 9.867 -1.465 1.00 89.94 89 MET 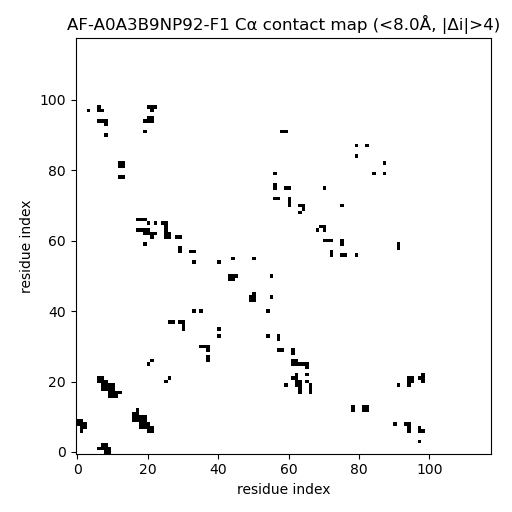A CA 1
ATOM 672 C C . MET A 1 89 ? -0.123 9.935 -0.044 1.00 89.94 89 MET A C 1
ATOM 674 O O . MET A 1 89 ? 0.644 9.035 0.304 1.00 89.94 89 MET A O 1
ATOM 678 N N . PRO A 1 90 ? -0.509 10.898 0.824 1.00 90.56 90 PRO A N 1
ATOM 679 C CA . PRO A 1 90 ? -0.049 10.908 2.214 1.00 90.56 90 PRO A CA 1
ATOM 680 C C . PRO A 1 90 ? -0.461 9.655 2.982 1.00 90.56 90 PRO A C 1
ATOM 682 O O . PRO A 1 90 ? 0.305 9.152 3.791 1.00 90.56 90 PRO A O 1
ATOM 685 N N . LEU A 1 91 ? -1.654 9.122 2.714 1.00 92.44 91 LEU A N 1
ATOM 686 C CA . LEU A 1 91 ? -2.176 7.968 3.434 1.00 92.44 91 LEU A CA 1
ATOM 687 C C . LEU A 1 91 ? -1.369 6.691 3.157 1.00 92.44 91 LEU A C 1
ATOM 689 O O . LEU A 1 91 ? -1.109 5.918 4.078 1.00 92.44 91 LEU A O 1
ATOM 693 N N . ILE A 1 92 ? -0.942 6.496 1.908 1.00 91.31 92 ILE A N 1
ATOM 694 C CA . ILE A 1 92 ? -0.034 5.409 1.524 1.00 91.31 92 ILE A CA 1
ATOM 695 C C . ILE A 1 92 ? 1.352 5.634 2.130 1.00 91.31 92 ILE A C 1
ATOM 697 O O . ILE A 1 92 ? 1.896 4.700 2.715 1.00 91.31 92 ILE A O 1
ATOM 701 N N . GLY A 1 93 ? 1.893 6.855 2.040 1.00 88.25 93 GLY A N 1
ATOM 702 C CA . GLY A 1 93 ? 3.197 7.204 2.614 1.00 88.25 93 GLY A CA 1
ATOM 703 C C . GLY A 1 93 ? 3.264 6.948 4.121 1.00 88.25 93 GLY A C 1
ATOM 704 O O . GLY A 1 93 ? 4.106 6.178 4.572 1.00 88.25 93 GLY A O 1
ATOM 705 N N . GLU A 1 94 ? 2.313 7.491 4.887 1.00 89.38 94 GLU A N 1
ATOM 706 C CA . GLU A 1 94 ? 2.222 7.293 6.339 1.00 89.38 94 GLU A CA 1
ATOM 707 C C . GLU A 1 94 ? 2.076 5.809 6.707 1.00 89.38 94 GLU A C 1
ATOM 709 O O . GLU A 1 94 ? 2.704 5.334 7.650 1.00 89.38 94 GLU A O 1
ATOM 714 N N . ALA A 1 95 ? 1.258 5.045 5.976 1.00 89.62 95 ALA A N 1
ATOM 715 C CA . ALA A 1 95 ? 1.104 3.617 6.245 1.00 89.62 95 ALA A CA 1
ATOM 716 C C . ALA A 1 95 ? 2.372 2.814 5.922 1.00 89.62 95 ALA A C 1
ATOM 718 O O . ALA A 1 95 ? 2.641 1.813 6.587 1.00 89.62 95 ALA A O 1
ATOM 719 N N . PHE A 1 96 ? 3.138 3.232 4.914 1.00 85.25 96 PHE A N 1
ATOM 720 C CA . PHE A 1 96 ? 4.388 2.584 4.535 1.00 85.25 96 PHE A CA 1
ATOM 721 C C . PHE A 1 96 ? 5.520 2.905 5.519 1.00 85.25 96 PHE A C 1
ATOM 723 O O . PHE A 1 96 ? 6.263 2.006 5.900 1.00 85.25 96 PHE A O 1
ATOM 730 N N . GLU A 1 97 ? 5.605 4.143 6.015 1.00 84.69 97 GLU A N 1
ATOM 731 C CA . GLU A 1 97 ? 6.528 4.520 7.098 1.00 84.69 97 GLU A CA 1
ATOM 732 C C . GLU A 1 97 ? 6.306 3.665 8.351 1.00 84.69 97 GLU A C 1
ATOM 734 O O . GLU A 1 97 ? 7.256 3.188 8.962 1.00 84.69 97 GLU A O 1
ATOM 739 N N . LEU A 1 98 ? 5.046 3.379 8.695 1.00 86.12 98 LEU A N 1
ATOM 740 C CA . LEU A 1 98 ? 4.702 2.530 9.840 1.00 86.12 98 LEU A CA 1
ATOM 741 C C . LEU A 1 98 ? 5.147 1.063 9.701 1.00 86.12 98 LEU A C 1
ATOM 743 O O . LEU A 1 98 ? 5.112 0.330 10.691 1.00 86.12 98 LEU A O 1
ATOM 747 N N . MET A 1 99 ? 5.518 0.619 8.498 1.00 81.31 99 MET A N 1
ATOM 748 C CA . MET A 1 99 ? 6.025 -0.732 8.257 1.00 81.31 99 MET A CA 1
ATOM 749 C C . MET A 1 99 ? 7.468 -0.906 8.740 1.00 81.31 99 MET A C 1
ATOM 751 O O . MET A 1 99 ? 7.860 -2.019 9.090 1.00 81.31 99 MET A O 1
ATOM 755 N N . PHE A 1 100 ? 8.245 0.176 8.773 1.00 75.00 100 PHE A N 1
ATOM 756 C CA . PHE A 1 100 ? 9.599 0.183 9.306 1.00 75.00 100 PHE A CA 1
ATOM 757 C C . PHE A 1 100 ? 9.531 0.712 10.737 1.00 75.00 100 PHE A C 1
ATOM 759 O O . PHE A 1 100 ? 9.533 1.925 10.937 1.00 75.00 100 PHE A O 1
ATOM 766 N N . PRO A 1 101 ? 9.409 -0.162 11.754 1.00 59.47 101 PRO A N 1
ATOM 767 C CA . PRO A 1 101 ? 9.596 0.285 13.121 1.00 59.47 101 PRO A CA 1
ATOM 768 C C . PRO A 1 101 ? 10.999 0.886 13.212 1.00 59.47 101 PRO A C 1
ATOM 770 O O . PRO A 1 101 ? 11.981 0.192 12.953 1.00 59.47 101 PRO A O 1
ATOM 773 N N . ASP A 1 102 ? 11.082 2.182 13.515 1.00 51.94 102 ASP A N 1
ATOM 774 C CA . ASP A 1 102 ? 12.350 2.847 13.788 1.00 51.94 102 ASP A CA 1
ATOM 775 C C . ASP A 1 102 ? 13.100 2.032 14.852 1.00 51.94 102 ASP A C 1
ATOM 777 O O . ASP A 1 102 ? 12.696 2.001 16.016 1.00 51.94 102 ASP A O 1
ATOM 781 N N . ASP A 1 103 ? 14.221 1.409 14.489 1.00 49.19 103 ASP A N 1
ATOM 782 C CA . ASP A 1 103 ? 15.135 0.776 15.452 1.00 49.19 103 ASP A CA 1
ATOM 783 C C . ASP A 1 103 ? 15.937 1.823 16.250 1.00 49.19 103 ASP A C 1
ATOM 785 O O . ASP A 1 103 ? 16.988 1.541 16.824 1.00 49.19 103 ASP A O 1
ATOM 789 N N . SER A 1 104 ? 15.469 3.073 16.303 1.00 38.34 104 SER A N 1
ATOM 790 C CA . SER A 1 104 ? 16.063 4.094 17.156 1.00 38.34 104 SER A CA 1
ATOM 791 C C . SER A 1 104 ? 15.174 5.322 17.333 1.00 38.34 104 SER A C 1
ATOM 793 O O . SER A 1 104 ? 14.538 5.813 16.407 1.00 38.34 104 SER A O 1
ATOM 795 N N . GLU A 1 105 ? 15.275 5.927 18.514 1.00 45.09 105 GLU A N 1
ATOM 796 C CA . GLU A 1 105 ? 15.257 7.382 18.681 1.00 45.09 105 GLU A CA 1
ATOM 797 C C . GLU A 1 105 ? 16.321 8.090 17.795 1.00 45.09 105 GLU A C 1
ATOM 799 O O . GLU A 1 105 ? 17.101 8.904 18.284 1.00 45.09 105 GLU A O 1
ATOM 804 N N . ALA A 1 106 ? 16.425 7.808 16.495 1.00 37.91 106 ALA A N 1
ATOM 805 C CA . ALA A 1 106 ? 17.411 8.446 15.635 1.00 37.91 106 ALA A CA 1
ATOM 806 C C . ALA A 1 106 ? 16.868 8.691 14.230 1.00 37.91 106 ALA A C 1
ATOM 808 O O . ALA A 1 106 ? 16.734 7.782 13.422 1.00 37.91 106 ALA A O 1
ATOM 809 N N . GLY A 1 107 ? 16.689 9.975 13.919 1.00 29.69 107 GLY A N 1
ATOM 810 C CA . GLY A 1 107 ? 16.789 10.454 12.544 1.00 29.69 107 GLY A CA 1
ATOM 811 C C . GLY A 1 107 ? 15.577 11.228 12.063 1.00 29.69 107 GLY A C 1
ATOM 812 O O . GLY A 1 107 ? 14.674 10.687 11.447 1.00 29.69 107 GLY A O 1
ATOM 813 N N . ALA A 1 108 ? 15.596 12.534 12.304 1.00 40.59 108 ALA A N 1
ATOM 814 C CA . ALA A 1 108 ? 14.671 13.491 11.725 1.00 40.59 108 ALA A CA 1
ATOM 815 C C . ALA A 1 108 ? 14.570 13.389 10.190 1.00 40.59 108 ALA A C 1
ATOM 817 O O . ALA A 1 108 ? 15.584 13.460 9.502 1.00 40.59 108 ALA A O 1
ATOM 818 N N . ALA A 1 109 ? 13.342 13.411 9.673 1.00 36.94 109 ALA A N 1
ATOM 819 C CA . ALA A 1 109 ? 13.006 14.096 8.423 1.00 36.94 109 ALA A CA 1
ATOM 820 C C . ALA A 1 109 ? 11.524 14.503 8.413 1.00 36.94 109 ALA A C 1
ATOM 822 O O . ALA A 1 109 ? 10.750 14.159 7.531 1.00 36.94 109 ALA A O 1
ATOM 823 N N . SER A 1 110 ? 11.118 15.292 9.410 1.00 37.28 110 SER A N 1
ATOM 824 C CA . SER A 1 110 ? 10.013 16.224 9.195 1.00 37.28 110 SER A CA 1
ATOM 825 C C . SER A 1 110 ? 10.536 17.388 8.353 1.00 37.28 110 SER A C 1
ATOM 827 O O . SER A 1 110 ? 10.937 18.405 8.914 1.00 37.28 110 SER A O 1
ATOM 829 N N . ASP A 1 111 ? 10.513 17.281 7.023 1.00 40.38 111 ASP A N 1
ATOM 830 C CA . ASP A 1 111 ? 10.497 18.488 6.187 1.00 40.38 111 ASP A CA 1
ATOM 831 C C . ASP A 1 111 ? 9.066 19.044 6.180 1.00 40.38 111 ASP A C 1
ATOM 833 O O . ASP A 1 111 ? 8.286 18.930 5.239 1.00 40.38 111 ASP A O 1
ATOM 837 N N . LYS A 1 112 ? 8.682 19.596 7.334 1.00 38.81 112 LYS A N 1
ATOM 838 C CA . LYS A 1 112 ? 7.600 20.568 7.432 1.00 38.81 112 LYS A CA 1
ATOM 839 C C . LYS A 1 112 ? 8.241 21.942 7.504 1.00 38.81 112 LYS A C 1
ATOM 841 O O . LYS A 1 112 ? 8.738 22.345 8.549 1.00 38.81 112 LYS A O 1
ATOM 846 N N . GLY A 1 113 ? 8.146 22.670 6.396 1.00 42.84 113 GLY A N 1
ATOM 847 C CA . GLY A 1 113 ? 7.916 24.110 6.384 1.00 42.84 113 GLY A CA 1
ATOM 848 C C . GLY A 1 113 ? 8.929 24.961 7.144 1.00 42.84 113 GLY A C 1
ATOM 849 O O . GLY A 1 113 ? 8.685 25.384 8.274 1.00 42.84 113 GLY A O 1
ATOM 850 N N . LYS A 1 114 ? 9.996 25.364 6.451 1.00 38.47 114 LYS A N 1
ATOM 851 C CA . LYS A 1 114 ? 10.781 26.539 6.836 1.00 38.47 114 LYS A CA 1
ATOM 852 C C . LYS A 1 114 ? 10.923 27.505 5.662 1.00 38.47 114 LYS A C 1
ATOM 854 O O . LYS A 1 114 ? 11.984 27.648 5.075 1.00 38.47 114 LYS A O 1
ATOM 859 N N . GLN A 1 115 ? 9.841 28.221 5.362 1.00 40.44 115 GLN A N 1
ATOM 860 C CA . GLN A 1 115 ? 9.933 29.544 4.745 1.00 40.44 115 GLN A CA 1
ATOM 861 C C . GLN A 1 115 ? 9.078 30.542 5.532 1.00 40.44 115 GLN A C 1
ATOM 863 O O . GLN A 1 115 ? 7.898 30.756 5.273 1.00 40.44 115 GLN A O 1
ATOM 868 N N . LYS A 1 116 ? 9.718 31.160 6.525 1.00 37.91 116 LYS A N 1
ATOM 869 C CA . LYS A 1 116 ? 9.445 32.535 6.946 1.00 37.91 116 LYS A CA 1
ATOM 870 C C . LYS A 1 116 ? 10.788 33.206 7.211 1.00 37.91 116 LYS A C 1
ATOM 872 O O . LYS A 1 116 ? 11.479 32.783 8.133 1.00 37.91 116 LYS A O 1
ATOM 877 N N . ALA A 1 117 ? 11.102 34.216 6.397 1.00 37.75 117 ALA A N 1
ATOM 878 C CA . ALA A 1 117 ? 11.668 35.521 6.767 1.00 37.75 117 ALA A CA 1
ATOM 879 C C . ALA A 1 117 ? 12.608 36.060 5.672 1.00 37.75 117 ALA A C 1
ATOM 881 O O . ALA A 1 117 ? 13.767 35.660 5.592 1.00 37.75 117 ALA A O 1
ATOM 882 N N . ALA A 1 118 ? 12.094 37.002 4.882 1.00 38.75 118 ALA A N 1
ATOM 883 C CA . ALA A 1 118 ? 12.774 38.244 4.523 1.00 38.75 118 ALA A CA 1
ATOM 884 C C . ALA A 1 118 ? 11.691 39.317 4.358 1.00 38.75 118 ALA A C 1
ATOM 886 O O . ALA A 1 118 ? 10.658 38.991 3.727 1.00 38.75 118 ALA A O 1
#

Mean predicted aligned error: 8.23 Å

pLDDT: mean 82.85, std 18.93, range [29.69, 96.88]

Foldseek 3Di:
DADLVQLWDWDDFPNDIAIFADDPQLQVQLCVQPVDHSVVLVVQLVPPVSDDPSSLLSSQQSRRCVVVVVRDSVNSVNRCVRCDVVRSSVRSVSSVVSVDDPPDPDDDDPPDDDDDDD

Radius of gyration: 14.99 Å; Cα contacts (8 Å, |Δi|>4): 121; chains: 1; bounding box: 36×49×32 Å

Sequence (118 aa):
MPNKQKGELKFVAGGRHYTLRFSTNALCVLEDATGVGALAVAAQLNDPEKMEFRVLRSMFRAGLSDSHPDMDDTEAGEIMTALGFDKVMPLIGEAFELMFPDDSEAGAASDKGKQKAA